Protein AF-A0A838EVK6-F1 (afdb_monomer)

Structure (mmCIF, N/CA/C/O backbone):
data_AF-A0A838EVK6-F1
#
_entry.id   AF-A0A838EVK6-F1
#
loop_
_atom_site.group_PDB
_atom_site.id
_atom_site.type_symbol
_atom_site.label_atom_id
_atom_site.label_alt_id
_atom_site.label_comp_id
_atom_site.label_asym_id
_atom_site.label_entity_id
_atom_site.label_seq_id
_atom_site.pdbx_PDB_ins_code
_atom_site.Cartn_x
_atom_site.Cartn_y
_atom_site.Cartn_z
_atom_site.occupancy
_atom_site.B_iso_or_equiv
_atom_site.auth_seq_id
_atom_site.auth_comp_id
_atom_site.auth_asym_id
_atom_site.auth_atom_id
_atom_site.pdbx_PDB_model_num
ATOM 1 N N . MET A 1 1 ? 6.110 9.458 2.954 1.00 50.69 1 MET A N 1
ATOM 2 C CA . MET A 1 1 ? 7.472 9.713 3.476 1.00 50.69 1 MET A CA 1
ATOM 3 C C . MET A 1 1 ? 7.559 11.145 3.977 1.00 50.69 1 MET A C 1
ATOM 5 O O . MET A 1 1 ? 6.845 11.985 3.445 1.00 50.69 1 MET A O 1
ATOM 9 N N . ALA A 1 2 ? 8.349 11.414 5.018 1.00 44.66 2 ALA A N 1
ATOM 10 C CA . ALA A 1 2 ? 8.542 12.771 5.530 1.00 44.66 2 ALA A CA 1
ATOM 11 C C . ALA A 1 2 ? 9.239 13.644 4.472 1.00 44.66 2 ALA A C 1
ATOM 13 O O . ALA A 1 2 ? 10.184 13.189 3.833 1.00 44.66 2 ALA A O 1
ATOM 14 N N . ASN A 1 3 ? 8.750 14.870 4.286 1.00 54.62 3 ASN A N 1
ATOM 15 C CA . ASN A 1 3 ? 9.408 15.885 3.468 1.00 54.62 3 ASN A CA 1
ATOM 16 C C . ASN A 1 3 ? 10.318 16.750 4.362 1.00 54.62 3 ASN A C 1
ATOM 18 O O . ASN A 1 3 ? 10.166 16.733 5.586 1.00 54.62 3 ASN A O 1
ATOM 22 N N . ILE A 1 4 ? 11.234 17.499 3.745 1.00 51.41 4 ILE A N 1
ATOM 23 C CA . ILE A 1 4 ? 12.343 18.254 4.373 1.00 51.41 4 ILE A CA 1
ATOM 24 C C . ILE A 1 4 ? 11.887 19.231 5.485 1.00 51.41 4 ILE A C 1
ATOM 26 O O . ILE A 1 4 ? 12.675 19.568 6.364 1.00 51.41 4 ILE A O 1
ATOM 30 N N . ASP A 1 5 ? 10.600 19.585 5.525 1.00 55.03 5 ASP A N 1
ATOM 31 C CA . ASP A 1 5 ? 10.018 20.527 6.492 1.00 55.03 5 ASP A CA 1
ATOM 32 C C . ASP A 1 5 ? 9.400 19.867 7.749 1.00 55.03 5 ASP A C 1
ATOM 34 O O . ASP A 1 5 ? 8.813 20.547 8.584 1.00 55.03 5 ASP A O 1
ATOM 38 N N . GLY A 1 6 ? 9.488 18.539 7.920 1.00 52.88 6 GLY A N 1
ATOM 39 C CA . GLY A 1 6 ? 9.146 17.867 9.190 1.00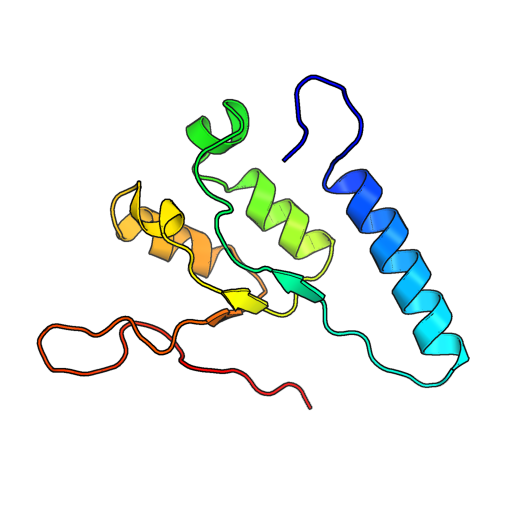 52.88 6 GLY A CA 1
ATOM 40 C C . GLY A 1 6 ? 7.650 17.743 9.538 1.00 52.88 6 GLY A C 1
ATOM 41 O O . GLY A 1 6 ? 7.310 17.332 10.648 1.00 52.88 6 GLY A O 1
ATOM 42 N N . HIS A 1 7 ? 6.740 18.051 8.610 1.00 57.75 7 HIS A N 1
ATOM 43 C CA . HIS A 1 7 ? 5.292 18.093 8.879 1.00 57.75 7 HIS A CA 1
ATOM 44 C C . HIS A 1 7 ? 4.512 16.783 8.642 1.00 57.75 7 HIS A C 1
ATOM 46 O O . HIS A 1 7 ? 3.289 16.782 8.766 1.00 57.75 7 HIS A O 1
ATOM 52 N N . TYR A 1 8 ? 5.175 15.664 8.328 1.00 72.19 8 TYR A N 1
ATOM 53 C CA . TYR A 1 8 ? 4.507 14.387 8.039 1.00 72.19 8 TYR A CA 1
ATOM 54 C C . TYR A 1 8 ? 5.326 13.184 8.522 1.00 72.19 8 TYR A C 1
ATOM 56 O O . TYR A 1 8 ? 6.523 13.281 8.781 1.00 72.19 8 TYR A O 1
ATOM 64 N N . GLY A 1 9 ? 4.708 12.004 8.575 1.00 83.88 9 GLY A N 1
ATOM 65 C CA . GLY A 1 9 ? 5.405 10.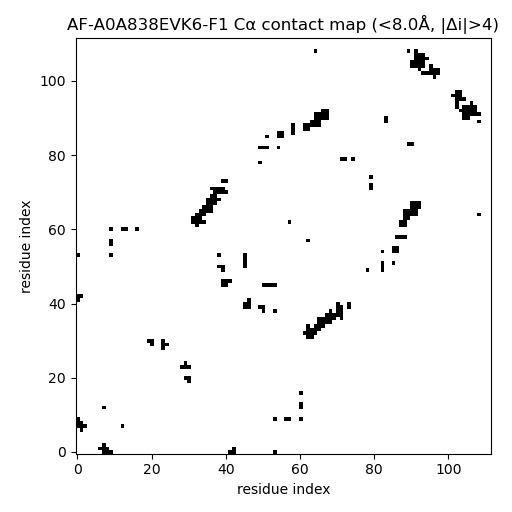753 8.859 1.00 83.88 9 GLY A CA 1
ATOM 66 C C . GLY A 1 9 ? 4.447 9.626 9.215 1.00 83.88 9 GLY A C 1
ATOM 67 O O . GLY A 1 9 ? 3.351 9.857 9.725 1.00 83.88 9 GLY A O 1
ATOM 68 N N . LEU A 1 10 ? 4.878 8.385 8.987 1.00 88.50 10 LEU A N 1
ATOM 69 C CA . LEU A 1 10 ? 4.061 7.201 9.271 1.00 88.50 10 LEU A CA 1
ATOM 70 C C . LEU A 1 10 ? 3.721 7.074 10.770 1.00 88.50 10 LEU A C 1
ATOM 72 O O . LEU A 1 10 ? 2.678 6.532 11.117 1.00 88.50 10 LEU A O 1
ATOM 76 N N . ALA A 1 11 ? 4.534 7.649 11.665 1.00 90.31 11 ALA A N 1
ATOM 77 C CA . ALA A 1 11 ? 4.221 7.726 13.093 1.00 90.31 11 ALA A CA 1
ATOM 78 C C . ALA A 1 11 ? 3.009 8.632 13.388 1.00 90.31 11 ALA A C 1
ATOM 80 O O . ALA A 1 11 ? 2.068 8.202 14.050 1.00 90.31 11 ALA A O 1
ATOM 81 N N . GLN A 1 12 ? 2.995 9.858 12.855 1.00 91.38 12 GLN A N 1
ATOM 82 C CA . GLN A 1 12 ? 1.862 10.780 13.004 1.00 91.38 12 GLN A CA 1
ATOM 83 C C . GLN A 1 12 ? 0.606 10.219 12.329 1.00 91.38 12 GLN A C 1
ATOM 85 O O . GLN A 1 12 ? -0.476 10.249 12.916 1.00 91.38 12 GLN A O 1
ATOM 90 N N . GLN A 1 13 ? 0.762 9.630 11.136 1.00 93.81 13 GLN A N 1
ATOM 91 C CA . GLN A 1 13 ? -0.332 8.951 10.445 1.00 93.81 13 GLN A CA 1
ATOM 92 C C . GLN A 1 13 ? -0.903 7.808 11.291 1.00 93.81 13 GLN A C 1
ATOM 94 O O . GLN A 1 13 ? -2.119 7.678 11.386 1.00 93.81 13 GLN A O 1
ATOM 99 N N . SER A 1 14 ? -0.053 7.008 11.944 1.00 95.81 14 SER A N 1
ATOM 100 C CA . SER A 1 14 ? -0.505 5.931 12.829 1.00 95.81 14 SER A CA 1
ATOM 101 C C . SER A 1 14 ? -1.379 6.454 13.966 1.00 95.81 14 SER A C 1
ATOM 103 O O . SER A 1 14 ? -2.402 5.841 14.266 1.00 95.81 14 SER A O 1
ATOM 105 N N . THR A 1 15 ? -0.992 7.566 14.597 1.00 96.31 15 THR A N 1
ATOM 106 C CA . THR A 1 15 ? -1.781 8.184 15.671 1.00 96.31 15 THR A CA 1
ATOM 107 C C . THR A 1 15 ? -3.152 8.614 15.161 1.00 96.31 15 THR A C 1
ATOM 109 O O . THR A 1 15 ? -4.162 8.244 15.757 1.00 96.31 15 THR A O 1
ATOM 112 N N . LEU A 1 16 ? -3.197 9.320 14.028 1.00 96.44 16 LEU A N 1
ATOM 113 C CA . LEU A 1 16 ? -4.446 9.795 13.433 1.00 96.44 16 LEU A CA 1
ATOM 114 C C . LEU A 1 16 ? -5.364 8.639 13.007 1.00 96.44 16 LEU A C 1
ATOM 116 O O . LEU A 1 16 ? -6.549 8.634 13.326 1.00 96.44 16 LEU A O 1
ATOM 120 N N . VAL A 1 17 ? -4.822 7.619 12.336 1.00 97.56 17 VAL A N 1
ATOM 121 C CA . VAL A 1 17 ? -5.586 6.424 11.936 1.00 97.56 17 VAL A CA 1
ATOM 122 C C . VAL A 1 17 ? -6.179 5.720 13.158 1.00 97.56 17 VAL A C 1
ATOM 124 O O . VAL A 1 17 ? -7.332 5.293 13.125 1.00 97.56 17 VAL A O 1
ATOM 127 N N . ASN A 1 18 ? -5.418 5.611 14.249 1.00 97.75 18 ASN A N 1
ATOM 128 C CA . ASN A 1 18 ? -5.906 4.994 15.481 1.00 97.75 18 ASN A CA 1
ATOM 129 C C . ASN A 1 18 ? -7.029 5.811 16.137 1.00 97.75 18 ASN A C 1
ATOM 131 O O . ASN A 1 18 ? -7.978 5.213 16.643 1.00 97.75 18 ASN A O 1
ATOM 135 N N . GLN A 1 19 ? -6.960 7.145 16.092 1.00 98.00 19 GLN A N 1
ATOM 136 C CA . GLN A 1 19 ? -8.041 8.022 16.556 1.00 98.00 19 GLN A CA 1
ATOM 137 C C . GLN A 1 19 ? -9.316 7.818 15.729 1.00 98.00 19 GLN A C 1
ATOM 139 O O . GLN A 1 19 ? -10.361 7.503 16.293 1.00 98.00 19 GLN A O 1
ATOM 144 N N . ILE A 1 20 ? -9.210 7.861 14.396 1.00 98.19 20 ILE A N 1
ATOM 145 C CA . ILE A 1 20 ? -10.347 7.646 13.483 1.00 98.19 20 ILE A CA 1
ATOM 146 C C . ILE A 1 20 ? -10.993 6.273 13.717 1.00 98.19 20 ILE A C 1
ATOM 148 O O . ILE A 1 20 ? -12.215 6.145 13.768 1.00 98.19 20 ILE A O 1
ATOM 152 N N . ARG A 1 21 ? -10.187 5.222 13.909 1.00 97.94 21 ARG A N 1
ATOM 153 C CA . ARG A 1 21 ? -10.700 3.878 14.225 1.00 97.94 21 ARG A CA 1
ATOM 154 C C . ARG A 1 21 ? -11.411 3.817 15.573 1.00 97.94 21 ARG A C 1
ATOM 156 O O . ARG A 1 21 ? -12.411 3.109 15.688 1.00 97.94 21 ARG A O 1
ATOM 163 N N . ALA A 1 22 ? -10.910 4.524 16.585 1.00 97.88 22 ALA A N 1
ATOM 164 C CA . ALA A 1 22 ? -11.567 4.597 17.886 1.00 97.88 22 ALA A CA 1
ATOM 165 C C . ALA A 1 22 ? -12.939 5.283 17.775 1.00 97.88 22 ALA A C 1
ATOM 167 O O . ALA A 1 22 ? -13.917 4.760 18.303 1.00 97.88 22 ALA A O 1
ATOM 168 N N . GLU A 1 23 ? -13.036 6.382 17.028 1.00 97.81 23 GLU A N 1
ATOM 169 C CA . GLU A 1 23 ? -14.294 7.098 16.769 1.00 97.81 23 GLU A CA 1
ATOM 170 C C . GLU A 1 23 ? -15.297 6.254 15.967 1.00 97.81 23 GLU A C 1
ATOM 172 O O . GLU A 1 23 ? -16.471 6.151 16.332 1.00 97.81 23 GLU A O 1
ATOM 177 N N . ALA A 1 24 ? -14.836 5.573 14.915 1.00 97.50 24 ALA A N 1
ATOM 178 C CA . ALA A 1 24 ? -15.668 4.657 14.137 1.00 97.50 24 ALA A CA 1
ATOM 179 C C . ALA A 1 24 ? -16.222 3.515 15.007 1.00 97.50 24 ALA A C 1
ATOM 181 O O . ALA A 1 24 ? -17.391 3.149 14.896 1.00 97.50 24 ALA A O 1
ATOM 182 N N . LYS A 1 25 ? -15.419 3.000 15.947 1.00 96.62 25 LYS A N 1
ATOM 183 C CA . LYS A 1 25 ? -15.863 1.965 16.888 1.00 96.62 25 LYS A CA 1
ATOM 184 C C . LYS A 1 25 ? -16.985 2.455 17.809 1.00 96.62 25 LYS A C 1
ATOM 186 O O . LYS A 1 25 ? -17.896 1.682 18.095 1.00 96.62 25 LYS A O 1
ATOM 191 N N . LEU A 1 26 ? -16.957 3.719 18.244 1.00 97.56 26 LEU A N 1
ATOM 192 C CA . LEU A 1 26 ? -18.030 4.310 19.063 1.00 97.56 26 LEU A CA 1
ATOM 193 C C . LEU A 1 26 ? -19.358 4.431 18.302 1.00 97.56 26 LEU A C 1
ATOM 195 O O . LEU A 1 26 ? -20.420 4.431 18.917 1.00 97.56 26 LEU A O 1
ATOM 199 N N . SER A 1 27 ? -19.299 4.505 16.973 1.00 96.81 27 SER A N 1
ATOM 200 C CA . SER A 1 27 ? -20.454 4.629 16.078 1.00 96.81 27 SER A CA 1
ATOM 201 C C . SER A 1 27 ? -20.806 3.322 15.352 1.00 96.81 27 SER A C 1
ATOM 203 O O . SER A 1 27 ? -21.565 3.346 14.386 1.00 96.81 27 SER A O 1
ATOM 205 N N . ASN A 1 28 ? -20.266 2.178 15.800 1.00 96.25 28 ASN A N 1
ATOM 206 C CA . ASN A 1 28 ? -20.453 0.860 15.176 1.00 96.25 28 ASN A CA 1
ATOM 207 C C . ASN A 1 28 ? -20.185 0.861 13.654 1.00 96.25 28 ASN A C 1
ATOM 209 O O . ASN A 1 28 ? -20.913 0.252 12.873 1.00 96.25 28 ASN A O 1
ATOM 213 N N . SER A 1 29 ? -19.150 1.592 13.242 1.00 95.69 29 SER A N 1
ATOM 214 C CA . SER A 1 29 ? -18.727 1.755 11.854 1.00 95.69 29 SER A CA 1
ATOM 215 C C . SER A 1 29 ? -17.380 1.074 11.599 1.00 95.69 29 SER A C 1
ATOM 217 O O . SER A 1 29 ? -16.581 0.859 12.513 1.00 95.69 29 SER A O 1
ATOM 219 N N . HIS A 1 30 ? -17.114 0.759 10.332 1.00 93.12 30 HIS A N 1
ATOM 220 C CA . HIS A 1 30 ? -15.861 0.154 9.881 1.00 93.12 30 HIS A CA 1
ATOM 221 C C . HIS A 1 30 ? -14.982 1.177 9.158 1.00 93.12 30 HIS A C 1
ATOM 223 O O . HIS A 1 30 ? -15.479 2.102 8.520 1.00 93.12 30 HIS A O 1
ATOM 229 N N . VAL A 1 31 ? -13.665 0.984 9.231 1.00 96.12 31 VAL A N 1
ATOM 230 C CA . VAL A 1 31 ? -12.674 1.824 8.548 1.00 96.12 31 VAL A CA 1
ATOM 231 C C . VAL A 1 31 ? -11.852 0.946 7.620 1.00 96.12 31 VAL A C 1
ATOM 233 O O . VAL A 1 31 ? -11.284 -0.044 8.075 1.00 96.12 31 VAL A O 1
ATOM 236 N N . LEU A 1 32 ? -11.757 1.350 6.354 1.00 96.69 32 LEU A N 1
ATOM 237 C CA . LEU A 1 32 ? -10.778 0.829 5.405 1.00 96.69 32 LEU A CA 1
ATOM 238 C C . LEU A 1 32 ? -9.671 1.861 5.212 1.00 96.69 32 LEU A C 1
ATOM 240 O O . LEU A 1 32 ? -9.944 3.028 4.934 1.00 96.69 32 LEU A O 1
ATOM 244 N N . LEU A 1 33 ? -8.423 1.424 5.340 1.00 97.50 33 LEU A N 1
ATOM 245 C CA . LEU A 1 33 ? -7.244 2.231 5.076 1.00 97.50 33 LEU A CA 1
ATOM 246 C C . LEU A 1 33 ? -6.589 1.778 3.772 1.00 97.50 33 LEU A C 1
ATOM 248 O O . LEU A 1 33 ? -6.033 0.683 3.682 1.00 97.50 33 LEU A O 1
ATOM 252 N N . LEU A 1 34 ? -6.633 2.645 2.765 1.00 97.88 34 LEU A N 1
ATOM 253 C CA . LEU A 1 34 ? -6.153 2.359 1.417 1.00 97.88 34 LEU A CA 1
ATOM 254 C C . LEU A 1 34 ? -4.995 3.289 1.048 1.00 97.88 34 LEU A C 1
ATOM 256 O O . LEU A 1 34 ? -5.001 4.465 1.408 1.00 97.88 34 LEU A O 1
ATOM 260 N N . SER A 1 35 ? -4.017 2.763 0.311 1.00 97.75 35 SER A N 1
ATOM 261 C CA . SER A 1 35 ? -2.952 3.554 -0.316 1.00 97.75 35 SER A CA 1
ATOM 262 C C . SER A 1 35 ? -3.145 3.616 -1.833 1.00 97.75 35 SER A C 1
ATOM 264 O O . SER A 1 35 ? -3.550 2.634 -2.458 1.00 97.75 35 SER A O 1
ATOM 266 N N . ALA A 1 36 ? -2.827 4.764 -2.431 1.00 96.94 36 ALA A N 1
ATOM 267 C CA . ALA A 1 36 ? -2.884 4.972 -3.877 1.00 96.94 36 ALA A CA 1
ATOM 268 C C . ALA A 1 36 ? -1.634 4.462 -4.626 1.00 96.94 36 ALA A C 1
ATOM 270 O O . ALA A 1 36 ? -1.594 4.565 -5.848 1.00 96.94 36 ALA A O 1
ATOM 271 N N . GLY A 1 37 ? -0.656 3.890 -3.917 1.00 95.62 37 GLY A N 1
ATOM 272 C CA . GLY A 1 37 ? 0.607 3.426 -4.498 1.00 95.62 37 GLY A CA 1
ATOM 273 C C . GLY A 1 37 ? 1.724 4.454 -4.372 1.00 95.62 37 GLY A C 1
ATOM 274 O O . GLY A 1 37 ? 1.650 5.335 -3.514 1.00 95.62 37 GLY A O 1
ATOM 275 N N . ASP A 1 38 ? 2.755 4.295 -5.201 1.00 95.12 38 ASP A N 1
ATOM 276 C CA . ASP A 1 38 ? 3.969 5.115 -5.232 1.00 95.12 38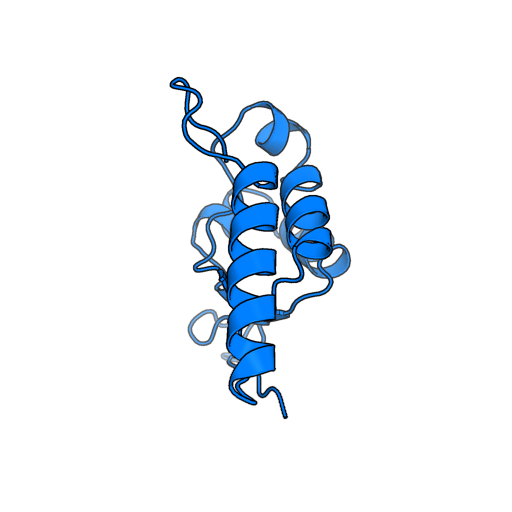 ASP A CA 1
ATOM 277 C C . ASP A 1 38 ? 4.639 5.213 -3.852 1.00 95.12 38 ASP A C 1
ATOM 279 O O . ASP A 1 38 ? 4.937 6.285 -3.322 1.00 95.12 38 ASP A O 1
ATOM 283 N N . ILE A 1 39 ? 4.864 4.046 -3.244 1.00 92.75 39 ILE A N 1
ATOM 284 C CA . ILE A 1 39 ? 5.652 3.942 -2.006 1.00 92.75 39 ILE A CA 1
ATOM 285 C C . ILE A 1 39 ? 7.153 3.889 -2.295 1.00 92.75 39 ILE A C 1
ATOM 287 O O . ILE A 1 39 ? 7.969 4.088 -1.396 1.00 92.75 39 ILE A O 1
ATOM 291 N N . ASN A 1 40 ? 7.514 3.584 -3.539 1.00 91.00 40 ASN A N 1
ATOM 292 C CA . ASN A 1 40 ? 8.882 3.589 -4.021 1.00 91.00 40 ASN A CA 1
ATOM 293 C C . ASN A 1 40 ? 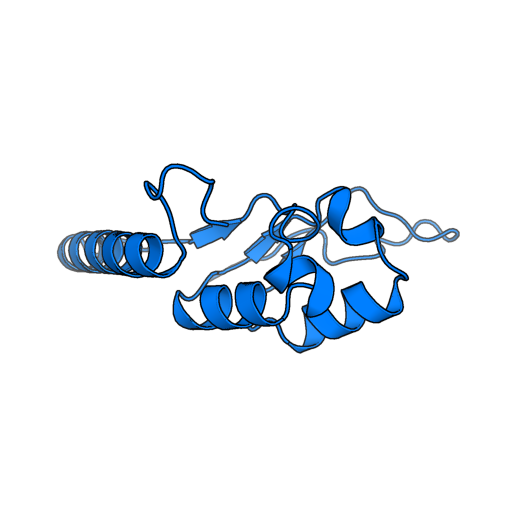9.306 4.990 -4.472 1.00 91.00 40 ASN A C 1
ATOM 295 O O . ASN A 1 40 ? 8.488 5.773 -4.936 1.00 91.00 40 ASN A O 1
ATOM 299 N N . THR A 1 41 ? 10.613 5.251 -4.393 1.00 76.94 41 THR A N 1
ATOM 300 C CA . THR A 1 41 ? 11.271 6.443 -4.949 1.00 76.94 41 THR A CA 1
ATOM 301 C C . THR A 1 41 ? 10.846 7.756 -4.285 1.00 76.94 41 THR A C 1
ATOM 303 O O . THR A 1 41 ? 9.887 8.413 -4.668 1.00 76.94 41 THR A O 1
ATOM 306 N N . GLY A 1 42 ? 11.629 8.200 -3.299 1.00 78.19 42 GLY A N 1
ATOM 307 C CA . GLY A 1 42 ? 11.467 9.536 -2.714 1.00 78.19 42 GLY A CA 1
ATOM 308 C C . GLY A 1 42 ? 12.487 9.832 -1.624 1.00 78.19 42 GLY A C 1
ATOM 309 O O . GLY A 1 42 ? 13.430 10.590 -1.839 1.00 78.19 42 GLY A O 1
ATOM 310 N N . ALA A 1 43 ? 12.332 9.194 -0.464 1.00 80.19 43 ALA A N 1
ATOM 311 C CA . ALA A 1 43 ? 13.266 9.341 0.649 1.00 80.19 43 ALA A CA 1
ATOM 312 C C . ALA A 1 43 ? 14.546 8.513 0.412 1.00 80.19 43 ALA A 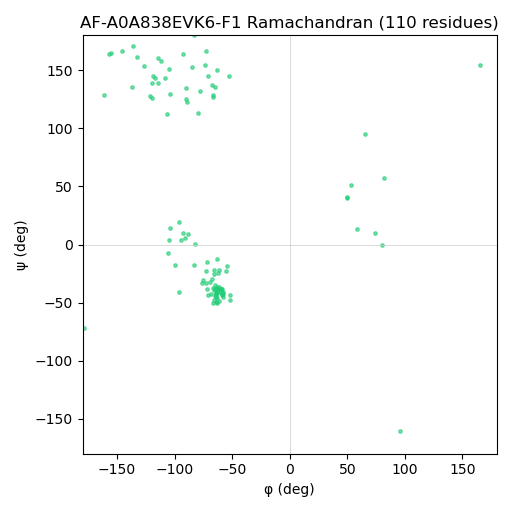C 1
ATOM 314 O O . ALA A 1 43 ? 14.435 7.320 0.101 1.00 80.19 43 ALA A O 1
ATOM 315 N N . PRO A 1 44 ? 15.753 9.084 0.596 1.00 80.81 44 PRO A N 1
ATOM 316 C CA . PRO A 1 44 ? 17.018 8.371 0.405 1.00 80.81 44 PRO A CA 1
ATOM 317 C C . PRO A 1 44 ? 17.102 7.044 1.167 1.00 80.81 44 PRO A C 1
ATOM 319 O O . PRO A 1 44 ? 17.510 6.029 0.607 1.00 80.81 44 PRO A O 1
ATOM 322 N N . GLU A 1 45 ? 16.657 7.023 2.420 1.00 80.75 45 GLU A N 1
ATOM 323 C CA . GLU A 1 45 ? 16.681 5.848 3.288 1.00 80.75 45 GLU A CA 1
ATOM 324 C C . GLU A 1 45 ? 15.782 4.744 2.727 1.00 80.75 45 GLU A C 1
ATOM 326 O O . GLU A 1 45 ? 16.187 3.589 2.625 1.00 80.75 45 GLU A O 1
ATOM 331 N N . SER A 1 46 ? 14.576 5.097 2.286 1.00 83.88 46 SER A N 1
ATOM 332 C CA . SER A 1 46 ? 13.671 4.134 1.662 1.00 83.88 46 SER A CA 1
ATOM 333 C C . SER A 1 46 ? 14.211 3.602 0.338 1.00 83.88 46 SER A C 1
ATOM 335 O O . SER A 1 46 ? 14.135 2.402 0.062 1.00 83.88 46 SER A O 1
ATOM 337 N N . ASN A 1 47 ? 14.835 4.472 -0.456 1.00 85.50 47 ASN A N 1
ATOM 338 C CA . ASN A 1 47 ? 15.440 4.083 -1.721 1.00 85.50 47 ASN A CA 1
ATOM 339 C C . ASN A 1 47 ? 16.567 3.065 -1.507 1.00 85.50 47 ASN A C 1
ATOM 341 O O . ASN A 1 47 ? 16.640 2.092 -2.259 1.00 85.50 47 ASN A O 1
ATOM 345 N N . ILE A 1 48 ? 17.398 3.246 -0.475 1.00 88.94 48 ILE A N 1
ATOM 346 C CA . ILE A 1 48 ? 18.464 2.302 -0.100 1.00 88.94 48 ILE A CA 1
ATOM 347 C C . ILE A 1 48 ? 17.873 0.954 0.328 1.00 88.94 48 ILE A C 1
ATOM 349 O O . ILE A 1 48 ? 18.372 -0.094 -0.077 1.00 88.94 48 ILE A O 1
ATOM 353 N N . PHE A 1 49 ? 16.781 0.969 1.094 1.00 92.25 49 PHE A N 1
ATOM 354 C CA . PHE A 1 49 ? 16.156 -0.238 1.644 1.00 92.25 49 PHE A CA 1
ATOM 355 C C . PHE A 1 49 ? 14.985 -0.781 0.814 1.00 92.25 49 PHE A C 1
ATOM 357 O O . PHE A 1 49 ? 14.176 -1.547 1.329 1.00 92.25 49 PHE A O 1
ATOM 364 N N . ASN A 1 50 ? 14.865 -0.405 -0.464 1.00 93.62 50 ASN A N 1
ATOM 365 C CA . ASN A 1 50 ? 13.794 -0.883 -1.351 1.00 93.62 50 ASN A CA 1
ATOM 366 C C . ASN A 1 50 ? 12.378 -0.758 -0.742 1.00 93.62 50 ASN A C 1
ATOM 368 O O . ASN A 1 50 ? 11.577 -1.684 -0.868 1.00 93.62 50 ASN A O 1
ATOM 372 N N . ALA A 1 51 ? 12.075 0.347 -0.056 1.00 94.50 51 ALA A N 1
ATOM 373 C CA . ALA A 1 51 ? 10.802 0.582 0.638 1.00 94.50 51 ALA A CA 1
ATOM 374 C C . ALA A 1 51 ? 10.416 -0.451 1.721 1.00 94.50 51 ALA A C 1
ATOM 376 O O . ALA A 1 51 ? 9.297 -0.438 2.235 1.00 94.50 51 ALA A O 1
ATOM 377 N N . GLU A 1 52 ? 11.341 -1.318 2.151 1.00 95.50 52 GLU A N 1
ATOM 378 C CA . GLU A 1 52 ? 11.147 -2.212 3.296 1.00 95.50 52 GLU A CA 1
ATOM 379 C C . GLU A 1 52 ? 10.687 -1.484 4.579 1.00 95.50 52 GLU A C 1
ATOM 381 O O . GLU A 1 52 ? 9.728 -1.956 5.208 1.00 95.50 52 GLU A O 1
ATOM 386 N N . PRO A 1 53 ? 11.303 -0.358 5.011 1.00 93.81 53 PRO A N 1
ATOM 387 C CA . PRO A 1 53 ? 10.843 0.347 6.206 1.00 93.81 53 PRO A CA 1
ATOM 388 C C . PRO A 1 53 ? 9.419 0.898 6.053 1.00 93.81 53 PRO A C 1
ATOM 390 O O . PRO A 1 53 ? 8.636 0.813 7.003 1.00 93.81 53 PRO A O 1
ATOM 393 N N . ASP A 1 54 ? 9.060 1.395 4.869 1.00 94.94 54 ASP A N 1
ATOM 394 C CA . ASP A 1 54 ? 7.730 1.923 4.560 1.00 94.94 54 ASP A CA 1
ATOM 395 C C . ASP A 1 54 ? 6.672 0.827 4.659 1.00 94.94 54 ASP A C 1
ATOM 397 O O . ASP A 1 54 ? 5.698 0.977 5.395 1.00 94.94 54 ASP A O 1
ATOM 401 N N . ILE A 1 55 ? 6.907 -0.328 4.030 1.00 97.06 55 ILE A N 1
ATOM 402 C CA . ILE A 1 55 ? 5.979 -1.466 4.075 1.00 97.06 55 ILE A CA 1
ATOM 403 C C . ILE A 1 55 ? 5.835 -1.993 5.504 1.00 97.06 55 ILE A C 1
ATOM 405 O O . ILE A 1 55 ? 4.722 -2.266 5.957 1.00 97.06 55 ILE A O 1
ATOM 409 N N . LYS A 1 56 ? 6.930 -2.097 6.270 1.00 96.81 56 LYS A N 1
ATOM 410 C CA . LYS A 1 56 ? 6.861 -2.507 7.684 1.00 96.81 56 LYS A CA 1
ATOM 411 C C . LYS A 1 56 ? 6.058 -1.523 8.530 1.00 96.81 56 LYS A C 1
ATOM 413 O O . LYS A 1 56 ? 5.333 -1.950 9.430 1.00 96.81 56 LYS A O 1
ATOM 418 N N . ALA A 1 57 ? 6.176 -0.228 8.271 1.00 95.56 57 ALA A N 1
ATOM 419 C CA . ALA A 1 57 ? 5.387 0.781 8.958 1.00 95.56 57 ALA A CA 1
ATOM 420 C C . ALA A 1 57 ? 3.910 0.737 8.526 1.00 95.56 57 ALA A C 1
ATOM 422 O O . ALA A 1 57 ? 3.040 0.716 9.393 1.00 95.56 57 ALA A O 1
ATOM 423 N N . MET A 1 58 ? 3.609 0.591 7.233 1.00 97.75 58 MET A N 1
ATOM 424 C CA . MET A 1 58 ? 2.244 0.384 6.728 1.00 97.75 58 MET A CA 1
ATOM 425 C C . MET A 1 58 ? 1.596 -0.877 7.318 1.00 97.75 58 MET A C 1
ATOM 427 O O . MET A 1 58 ? 0.432 -0.849 7.715 1.00 97.75 58 MET A O 1
ATOM 431 N N . ASN A 1 59 ? 2.359 -1.958 7.488 1.00 98.38 59 ASN A N 1
ATOM 432 C CA . ASN A 1 59 ? 1.907 -3.165 8.182 1.00 98.38 59 ASN A CA 1
ATOM 433 C C . ASN A 1 59 ? 1.529 -2.894 9.646 1.00 98.38 59 ASN A C 1
ATOM 435 O O . ASN A 1 59 ? 0.565 -3.472 10.140 1.00 98.38 59 ASN A O 1
ATOM 439 N N . LYS A 1 60 ? 2.290 -2.047 10.353 1.00 97.75 60 LYS A N 1
ATOM 440 C CA . LYS A 1 60 ? 2.000 -1.669 11.748 1.00 97.75 60 LYS A CA 1
ATOM 441 C C . LYS A 1 60 ? 0.787 -0.749 11.859 1.00 97.75 60 LYS A C 1
ATOM 443 O O . LYS A 1 60 ? 0.012 -0.898 12.795 1.00 97.75 60 LYS A O 1
ATOM 448 N N . ILE A 1 61 ? 0.621 0.174 10.912 1.00 97.75 61 ILE A N 1
ATOM 449 C CA . ILE A 1 61 ? -0.567 1.033 10.820 1.00 97.75 61 ILE A CA 1
ATOM 450 C C . ILE A 1 61 ? -1.795 0.192 10.446 1.00 97.75 61 ILE A C 1
ATOM 452 O O . ILE A 1 61 ? -2.904 0.511 10.858 1.00 97.75 61 ILE A O 1
ATOM 456 N N . GLY A 1 62 ? -1.611 -0.905 9.711 1.00 97.38 62 GLY A N 1
ATOM 457 C CA . GLY A 1 62 ? -2.681 -1.811 9.304 1.00 97.38 62 GLY A CA 1
ATOM 458 C C . GLY A 1 62 ? -3.425 -1.293 8.081 1.00 97.38 62 GLY A C 1
ATOM 459 O O . GLY A 1 62 ? -4.625 -1.062 8.159 1.00 97.38 62 GLY A O 1
ATOM 460 N N . TYR A 1 63 ? -2.711 -1.055 6.982 1.00 98.12 63 TYR A N 1
ATOM 461 C CA . TYR A 1 63 ? -3.341 -0.834 5.677 1.00 98.12 63 TYR A CA 1
ATOM 462 C C . TYR A 1 63 ? -4.113 -2.082 5.230 1.00 98.12 63 TYR A C 1
ATOM 464 O O . TYR A 1 63 ? -3.731 -3.200 5.567 1.00 98.12 63 TYR A O 1
ATOM 472 N N . ASP A 1 64 ? -5.179 -1.894 4.456 1.00 97.62 64 ASP A N 1
ATOM 473 C CA . ASP A 1 64 ? -6.014 -2.981 3.935 1.00 97.62 64 ASP A CA 1
ATOM 474 C C . ASP A 1 64 ? -5.616 -3.386 2.516 1.00 97.62 64 ASP A C 1
ATOM 476 O O . ASP A 1 64 ? -5.561 -4.579 2.188 1.00 97.62 64 ASP A O 1
ATOM 480 N N . ALA A 1 65 ? -5.321 -2.385 1.684 1.00 98.06 65 ALA A N 1
ATOM 481 C CA . ALA A 1 65 ? -4.809 -2.556 0.335 1.00 98.06 65 ALA A CA 1
ATOM 482 C C . ALA A 1 65 ? -4.061 -1.318 -0.162 1.00 98.06 65 ALA A C 1
ATOM 484 O O . ALA A 1 65 ? -4.189 -0.213 0.370 1.00 98.06 65 ALA A O 1
ATOM 485 N N . MET A 1 66 ? -3.300 -1.527 -1.227 1.00 98.31 66 MET A N 1
ATOM 486 C CA . MET A 1 66 ? -2.576 -0.495 -1.946 1.00 98.31 66 MET A CA 1
ATOM 487 C C . MET A 1 66 ? -2.722 -0.710 -3.453 1.00 98.31 66 MET A C 1
ATOM 489 O O . MET A 1 66 ? -2.588 -1.837 -3.931 1.00 98.31 66 MET A O 1
ATOM 493 N N . ALA A 1 67 ? -2.979 0.354 -4.209 1.00 98.19 67 ALA A N 1
ATOM 494 C CA . ALA A 1 67 ? -2.866 0.301 -5.662 1.00 98.19 67 ALA A CA 1
ATOM 495 C C . ALA A 1 67 ? -1.391 0.219 -6.083 1.00 98.19 67 ALA A C 1
ATOM 497 O O . ALA A 1 67 ? -0.529 0.811 -5.446 1.00 98.19 67 ALA A O 1
ATOM 498 N N . ILE A 1 68 ? -1.088 -0.509 -7.154 1.00 97.69 68 ILE A N 1
ATOM 499 C CA . ILE A 1 68 ? 0.264 -0.488 -7.731 1.00 97.69 68 ILE A CA 1
ATOM 500 C C . ILE A 1 68 ? 0.401 0.781 -8.574 1.00 97.69 68 ILE A C 1
ATOM 502 O O . ILE A 1 68 ? -0.285 0.902 -9.594 1.00 97.69 68 ILE A O 1
ATOM 506 N N . GLY A 1 69 ? 1.261 1.699 -8.134 1.00 96.56 69 GLY A N 1
ATOM 507 C CA . GLY A 1 69 ? 1.621 2.922 -8.839 1.00 96.56 69 GLY A CA 1
ATOM 508 C C . GLY A 1 69 ? 2.710 2.695 -9.888 1.00 96.56 69 GLY A C 1
ATOM 509 O O . GLY A 1 69 ? 3.180 1.573 -10.104 1.00 96.56 69 GLY A O 1
ATOM 510 N N . ASN A 1 70 ? 3.107 3.757 -10.589 1.00 96.12 70 ASN A N 1
ATOM 511 C CA . ASN A 1 70 ? 4.157 3.649 -11.602 1.00 96.12 70 ASN A CA 1
ATOM 512 C C . ASN A 1 70 ? 5.541 3.471 -10.970 1.00 96.12 70 ASN A C 1
ATOM 514 O O . ASN A 1 70 ? 6.357 2.741 -11.531 1.00 96.12 70 ASN A O 1
ATOM 518 N N . HIS A 1 71 ? 5.794 4.065 -9.799 1.00 96.69 71 HIS A N 1
ATOM 519 C CA . HIS A 1 71 ? 7.103 3.981 -9.145 1.00 96.69 71 HIS A CA 1
ATOM 520 C C . HIS A 1 71 ? 7.398 2.591 -8.559 1.00 96.69 71 HIS A C 1
ATOM 522 O O . HIS A 1 71 ? 8.557 2.234 -8.345 1.00 96.69 71 HIS A O 1
ATOM 528 N N . GLU A 1 72 ? 6.387 1.728 -8.411 1.00 96.81 72 GLU A N 1
ATOM 529 C CA . GLU A 1 72 ? 6.580 0.302 -8.108 1.00 96.81 72 GLU A CA 1
ATOM 530 C C . GLU A 1 72 ? 7.339 -0.465 -9.212 1.00 96.81 72 GLU A C 1
ATOM 532 O O . GLU A 1 72 ? 7.799 -1.585 -8.975 1.00 96.81 72 GLU A O 1
ATOM 537 N N . PHE A 1 73 ? 7.509 0.136 -10.396 1.00 96.06 73 PHE A N 1
ATOM 538 C CA . PHE A 1 73 ? 8.277 -0.409 -11.519 1.00 96.06 73 PHE A CA 1
ATOM 539 C C . PHE A 1 73 ? 9.647 0.251 -11.728 1.00 96.06 73 PHE A C 1
ATOM 541 O O . PHE A 1 73 ? 10.358 -0.133 -12.656 1.00 96.06 73 PHE A O 1
ATOM 548 N N . ASP A 1 74 ? 10.063 1.182 -10.863 1.00 95.19 74 ASP A N 1
ATOM 549 C CA . ASP A 1 74 ? 11.389 1.819 -10.949 1.00 95.19 74 ASP A CA 1
ATOM 550 C C . ASP A 1 74 ? 12.536 0.829 -10.699 1.00 95.19 74 ASP A C 1
ATOM 552 O O . ASP A 1 74 ? 13.683 1.052 -11.092 1.00 95.19 74 ASP A O 1
ATOM 556 N N . LYS A 1 75 ? 12.230 -0.279 -10.017 1.00 93.69 75 LYS A N 1
ATOM 557 C CA . LYS A 1 75 ? 13.166 -1.353 -9.683 1.00 93.69 75 LYS A CA 1
ATOM 558 C C . LYS A 1 75 ? 12.780 -2.645 -10.406 1.00 93.69 75 LYS A C 1
ATOM 560 O O . LYS A 1 75 ? 11.631 -2.806 -10.820 1.00 93.69 75 LYS A O 1
ATOM 565 N N . PRO A 1 76 ? 13.710 -3.611 -10.549 1.00 96.19 76 PRO A N 1
ATOM 566 C CA . PRO A 1 76 ? 13.392 -4.898 -11.155 1.00 96.19 76 PRO A CA 1
ATOM 567 C C . PRO A 1 76 ? 12.184 -5.560 -10.487 1.00 96.19 76 PRO A C 1
ATOM 569 O O . PRO A 1 76 ? 12.031 -5.510 -9.269 1.00 96.19 76 PRO A O 1
ATOM 572 N N . GLN A 1 77 ? 11.368 -6.270 -11.269 1.00 94.19 77 GLN A N 1
ATOM 573 C CA . GLN A 1 77 ? 10.136 -6.906 -10.778 1.00 94.19 77 GLN A CA 1
ATOM 574 C C . GLN A 1 77 ? 10.343 -7.864 -9.591 1.00 94.19 77 GLN A C 1
ATOM 576 O O . GLN A 1 77 ? 9.397 -8.150 -8.860 1.00 94.19 77 GLN A O 1
ATOM 581 N N . SER A 1 78 ? 11.553 -8.403 -9.400 1.00 96.94 78 SER A N 1
ATOM 582 C CA . SER A 1 78 ? 11.886 -9.202 -8.215 1.00 96.94 78 SER A CA 1
ATOM 583 C C . SER A 1 78 ? 11.723 -8.407 -6.921 1.00 96.94 78 SER A C 1
ATOM 585 O O . SER A 1 78 ? 11.197 -8.959 -5.961 1.00 96.94 78 SER A O 1
ATOM 587 N N . VAL A 1 79 ? 12.081 -7.121 -6.925 1.00 96.81 79 VAL A N 1
ATOM 588 C CA . VAL A 1 79 ? 11.935 -6.221 -5.775 1.00 96.81 79 VAL A CA 1
ATOM 589 C C . VAL A 1 79 ? 10.459 -6.008 -5.455 1.00 96.81 79 VAL A C 1
ATOM 591 O O . VAL A 1 79 ? 10.053 -6.210 -4.316 1.00 96.81 79 VAL A O 1
ATOM 594 N N . LEU A 1 80 ? 9.621 -5.717 -6.457 1.00 97.00 80 LEU A N 1
ATOM 595 C CA . LEU A 1 80 ? 8.172 -5.606 -6.254 1.00 97.00 80 LEU A CA 1
ATOM 596 C C . LEU A 1 80 ? 7.575 -6.903 -5.676 1.00 97.00 80 LEU A C 1
ATOM 598 O O . LEU A 1 80 ? 6.758 -6.866 -4.759 1.00 97.00 80 LEU A O 1
ATOM 602 N N . ARG A 1 81 ? 8.023 -8.074 -6.146 1.00 96.12 81 ARG A N 1
ATOM 603 C CA . ARG A 1 81 ? 7.582 -9.363 -5.582 1.00 96.12 81 ARG A CA 1
ATOM 604 C C . ARG A 1 81 ? 8.029 -9.565 -4.133 1.00 96.12 81 ARG A C 1
ATOM 606 O O . ARG A 1 81 ? 7.305 -10.191 -3.363 1.00 96.12 81 ARG A O 1
ATOM 613 N N . GLU A 1 82 ? 9.205 -9.082 -3.749 1.00 97.56 82 GLU A N 1
ATOM 614 C CA . GLU A 1 82 ? 9.669 -9.107 -2.355 1.00 97.56 82 GLU A CA 1
ATOM 615 C C . GLU A 1 82 ? 8.849 -8.162 -1.472 1.00 97.56 82 GLU A C 1
ATOM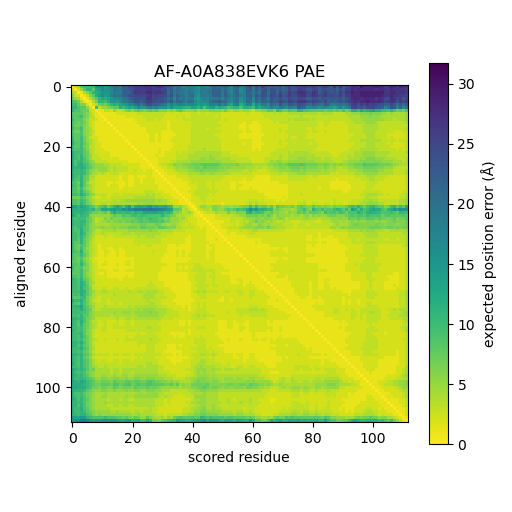 617 O O . GLU A 1 82 ? 8.413 -8.558 -0.392 1.00 97.56 82 GLU A O 1
ATOM 622 N N . GLN A 1 83 ? 8.544 -6.964 -1.969 1.00 97.94 83 GLN A N 1
ATOM 623 C CA . GLN A 1 83 ? 7.661 -6.002 -1.312 1.00 97.94 83 GLN A CA 1
ATOM 624 C C . GLN A 1 83 ? 6.266 -6.591 -1.061 1.00 97.94 83 GLN A C 1
ATOM 626 O O . GLN A 1 83 ? 5.757 -6.517 0.058 1.00 97.94 83 GLN A O 1
ATOM 631 N N . GLN A 1 84 ? 5.683 -7.264 -2.058 1.00 97.38 84 GLN A N 1
ATOM 632 C CA . GLN A 1 84 ? 4.401 -7.963 -1.915 1.00 97.38 84 GLN A CA 1
ATOM 633 C C . GLN A 1 84 ? 4.446 -9.083 -0.867 1.00 97.38 84 GLN A C 1
ATOM 635 O O . GLN A 1 84 ? 3.476 -9.273 -0.142 1.00 97.38 84 GLN A O 1
ATOM 640 N N . LYS A 1 85 ? 5.563 -9.817 -0.754 1.00 97.69 85 LYS A N 1
ATOM 641 C CA . LYS A 1 85 ? 5.741 -10.846 0.290 1.00 97.69 85 LYS A CA 1
ATOM 642 C C . LYS A 1 85 ? 5.871 -10.246 1.689 1.00 97.69 85 LYS A C 1
ATOM 644 O O . LYS A 1 85 ? 5.484 -10.884 2.664 1.00 97.69 85 LYS A O 1
ATOM 649 N N . LEU A 1 86 ? 6.457 -9.055 1.796 1.00 98.06 86 LEU A N 1
ATOM 650 C CA . LEU A 1 86 ? 6.632 -8.346 3.061 1.00 98.06 86 LEU A CA 1
ATOM 651 C C . LEU A 1 86 ? 5.325 -7.702 3.547 1.00 98.06 86 LEU A C 1
ATOM 653 O O . LEU A 1 86 ? 5.102 -7.586 4.757 1.00 98.06 86 LEU A O 1
ATOM 657 N N . ALA A 1 87 ? 4.478 -7.252 2.625 1.00 98.19 87 ALA A N 1
ATOM 658 C CA . ALA A 1 87 ? 3.216 -6.602 2.938 1.00 98.19 87 ALA A CA 1
ATOM 659 C C . ALA A 1 87 ? 2.209 -7.574 3.574 1.00 98.19 87 ALA A C 1
ATOM 661 O O . ALA A 1 87 ? 2.018 -8.703 3.133 1.00 98.19 87 ALA A O 1
ATOM 662 N N . LYS A 1 88 ? 1.521 -7.104 4.617 1.00 98.12 88 LYS A N 1
ATOM 663 C CA . LYS A 1 88 ? 0.377 -7.781 5.254 1.00 98.12 88 LYS A CA 1
ATOM 664 C C . LYS A 1 88 ? -0.964 -7.322 4.670 1.00 98.12 88 LYS A C 1
ATOM 666 O O . LYS A 1 88 ? -2.015 -7.615 5.230 1.00 98.12 88 LYS A O 1
ATOM 671 N N . PHE A 1 89 ? -0.907 -6.578 3.573 1.00 97.31 89 PHE A N 1
ATOM 672 C CA . PHE A 1 89 ? -2.025 -5.979 2.863 1.00 97.31 89 PHE A CA 1
ATOM 673 C C . PHE A 1 89 ? -1.893 -6.258 1.370 1.00 97.31 89 PHE A C 1
ATOM 675 O O . PHE A 1 89 ? -0.825 -6.621 0.880 1.00 97.31 89 PHE A O 1
ATOM 682 N N . GLU A 1 90 ? -2.995 -6.116 0.645 1.00 96.62 90 GLU A N 1
ATOM 683 C CA . GLU A 1 90 ? -3.080 -6.576 -0.741 1.00 96.62 90 GLU A CA 1
ATOM 684 C C . GLU A 1 90 ? -2.655 -5.483 -1.725 1.00 96.62 90 GLU A C 1
ATOM 686 O O . GLU A 1 90 ? -3.101 -4.341 -1.625 1.00 96.62 90 GLU A O 1
ATOM 691 N N . PHE A 1 91 ? -1.832 -5.842 -2.710 1.00 98.00 91 PHE A N 1
ATOM 692 C CA . PHE A 1 91 ? -1.504 -4.969 -3.839 1.00 98.00 91 PHE A CA 1
ATOM 693 C C . PHE A 1 91 ? -2.525 -5.224 -4.951 1.00 98.00 91 PHE A C 1
ATOM 695 O O . PHE A 1 91 ? -2.689 -6.369 -5.383 1.00 98.00 91 PHE A O 1
ATOM 702 N N . VAL A 1 92 ? -3.204 -4.177 -5.420 1.00 97.88 92 VAL A N 1
ATOM 703 C CA . VAL A 1 92 ? -4.262 -4.288 -6.432 1.00 97.88 92 VAL A CA 1
ATOM 704 C C . VAL A 1 92 ? -3.937 -3.496 -7.690 1.00 97.88 92 VAL A C 1
ATOM 706 O O . VAL A 1 92 ? -3.435 -2.375 -7.635 1.00 97.88 92 VAL A O 1
ATOM 709 N N . ASN A 1 93 ? -4.235 -4.085 -8.844 1.00 98.00 93 ASN A N 1
ATOM 710 C CA . ASN A 1 93 ? -4.177 -3.409 -10.131 1.00 98.00 93 ASN A CA 1
ATOM 711 C C . ASN A 1 93 ? -4.995 -4.187 -11.176 1.00 98.00 93 ASN A C 1
ATOM 713 O O . ASN A 1 93 ? -4.812 -5.392 -11.352 1.00 98.00 93 ASN A O 1
ATOM 717 N N . ALA A 1 94 ? -5.890 -3.495 -11.885 1.00 97.62 94 ALA A N 1
ATOM 718 C CA . ALA A 1 94 ? -6.763 -4.109 -12.886 1.00 97.62 94 ALA A CA 1
ATOM 719 C C . ALA A 1 94 ? -6.281 -3.927 -14.337 1.00 97.62 94 ALA A C 1
ATOM 721 O O . ALA A 1 94 ? -6.731 -4.662 -15.219 1.00 97.62 94 ALA A O 1
ATOM 722 N N . ASN A 1 95 ? -5.378 -2.980 -14.604 1.00 97.19 95 ASN A N 1
ATOM 723 C CA . ASN A 1 95 ? -5.001 -2.562 -15.957 1.00 97.19 95 ASN A CA 1
ATOM 724 C C . ASN A 1 95 ? -3.625 -3.063 -16.427 1.00 97.19 95 ASN A C 1
ATOM 726 O O . ASN A 1 95 ? -3.318 -2.933 -17.608 1.00 97.19 95 ASN A O 1
ATOM 730 N N . ILE A 1 96 ? -2.824 -3.689 -15.565 1.00 96.19 96 ILE A N 1
ATOM 731 C CA . ILE A 1 96 ? -1.552 -4.307 -15.948 1.00 96.19 96 ILE A CA 1
ATOM 732 C C . ILE A 1 96 ? -1.793 -5.759 -16.356 1.00 96.19 96 ILE A C 1
ATOM 734 O O . ILE A 1 96 ? -2.325 -6.577 -15.593 1.00 96.19 96 ILE A O 1
ATOM 738 N N . LYS A 1 97 ? -1.386 -6.078 -17.585 1.00 96.69 97 LYS A N 1
ATOM 739 C CA . LYS A 1 97 ? -1.584 -7.382 -18.214 1.00 96.69 97 LYS A CA 1
ATOM 740 C C . LYS A 1 97 ? -0.251 -8.036 -18.563 1.00 96.69 97 LYS A C 1
ATOM 742 O O . LYS A 1 97 ? 0.697 -7.358 -18.951 1.00 96.69 97 LYS A O 1
ATOM 747 N N . THR A 1 98 ? -0.187 -9.355 -18.443 1.00 94.75 98 THR A N 1
ATOM 748 C CA . THR A 1 98 ? 0.877 -10.169 -19.041 1.00 94.75 98 THR A CA 1
ATOM 749 C C . THR A 1 98 ? 0.696 -10.243 -20.558 1.00 94.75 98 THR A C 1
ATOM 751 O O . THR A 1 98 ? -0.361 -9.900 -21.091 1.00 94.75 98 THR A O 1
ATOM 754 N N . THR A 1 99 ? 1.721 -10.702 -21.277 1.00 95.00 99 THR A N 1
ATOM 755 C CA . THR A 1 99 ? 1.690 -10.809 -22.749 1.00 95.00 99 THR A CA 1
ATOM 756 C C . THR A 1 99 ? 0.600 -11.749 -23.274 1.00 95.00 99 THR A C 1
ATOM 758 O O . THR A 1 99 ? 0.170 -11.599 -24.411 1.00 95.00 99 THR A O 1
ATOM 761 N N . ASP A 1 100 ? 0.110 -12.675 -22.446 1.00 95.94 100 ASP A N 1
ATOM 762 C CA . ASP A 1 100 ? -1.023 -13.562 -22.738 1.00 95.94 100 ASP A CA 1
ATOM 763 C C . ASP A 1 100 ? -2.398 -12.961 -22.358 1.00 95.94 100 ASP A C 1
ATOM 765 O O . ASP A 1 100 ? -3.409 -13.661 -22.375 1.00 95.94 100 ASP A O 1
ATOM 769 N N . GLY A 1 101 ? -2.459 -11.673 -21.997 1.00 94.88 101 GLY A N 1
ATOM 770 C CA . GLY A 1 101 ? -3.697 -10.938 -21.707 1.00 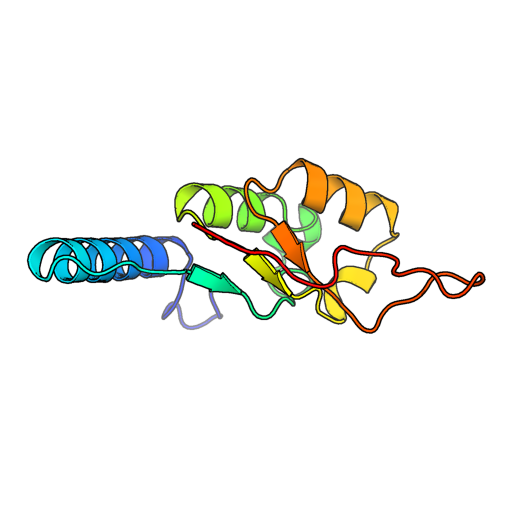94.88 101 GLY A CA 1
ATOM 771 C C . GLY A 1 101 ? -4.288 -11.162 -20.308 1.00 94.88 101 GLY A C 1
ATOM 772 O O . GLY A 1 101 ? -5.305 -10.545 -19.956 1.00 94.88 101 GLY A O 1
ATOM 773 N N . LYS A 1 102 ? -3.664 -12.002 -19.471 1.00 96.81 102 LYS A N 1
ATOM 774 C CA . LYS A 1 102 ? -4.085 -12.210 -18.076 1.00 96.81 102 LYS A CA 1
ATOM 775 C C . LYS A 1 102 ? -3.714 -11.011 -17.208 1.00 96.81 102 LYS A C 1
ATOM 777 O O . LYS A 1 102 ? -2.804 -10.251 -17.520 1.00 96.81 102 LYS A O 1
ATOM 782 N N . HIS A 1 103 ? -4.443 -10.811 -16.111 1.00 96.81 103 HIS A N 1
ATOM 783 C CA . HIS A 1 103 ? -4.060 -9.795 -15.130 1.00 96.81 103 HIS A CA 1
ATOM 784 C C . HIS A 1 103 ? -2.745 -10.195 -14.459 1.00 96.81 103 HIS A C 1
ATOM 786 O O . HIS A 1 103 ? -2.624 -11.315 -13.966 1.00 96.81 103 HIS A O 1
ATOM 792 N N . ALA A 1 104 ? -1.779 -9.277 -14.431 1.00 94.62 104 ALA A N 1
ATOM 793 C CA . ALA A 1 104 ? -0.500 -9.508 -13.761 1.00 94.62 104 ALA A CA 1
ATOM 794 C C . ALA A 1 104 ? -0.633 -9.474 -12.227 1.00 94.62 104 ALA A C 1
ATOM 796 O O . ALA A 1 104 ? 0.182 -10.059 -11.517 1.00 94.62 104 ALA A O 1
ATOM 797 N N . PHE A 1 105 ? -1.675 -8.807 -11.725 1.00 95.56 105 PHE A N 1
ATOM 798 C CA . PHE A 1 105 ? -1.961 -8.629 -10.306 1.00 95.56 105 PHE A CA 1
ATOM 799 C C . PHE A 1 105 ? -3.445 -8.850 -10.023 1.00 95.56 105 PHE A C 1
ATOM 801 O O . PHE A 1 105 ? -4.265 -8.963 -10.936 1.00 95.56 105 PHE A O 1
ATOM 808 N N . ARG A 1 106 ? -3.807 -8.912 -8.740 1.00 95.56 106 ARG A N 1
ATOM 809 C CA . ARG A 1 106 ? -5.209 -9.016 -8.345 1.00 95.56 106 ARG A CA 1
ATOM 810 C C . ARG A 1 106 ? -5.947 -7.717 -8.730 1.00 95.56 106 ARG A C 1
ATOM 812 O O . ARG A 1 106 ? -5.510 -6.645 -8.318 1.00 95.56 106 ARG A O 1
ATOM 819 N N . PRO A 1 107 ? -7.071 -7.77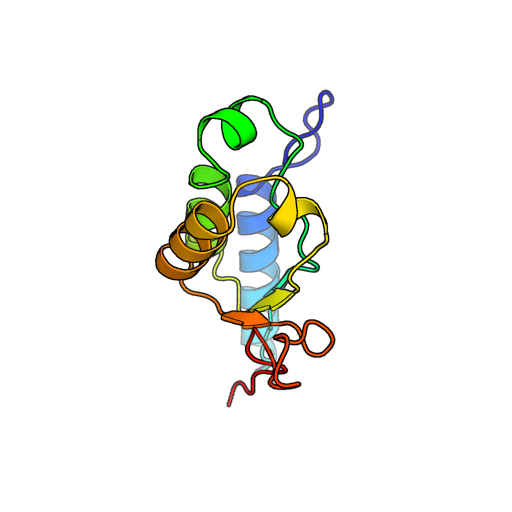9 -9.467 1.00 96.88 107 PRO A N 1
ATOM 820 C CA . PRO A 1 107 ? -7.753 -6.574 -9.942 1.00 96.88 107 PRO A CA 1
ATOM 821 C C . PRO A 1 107 ? -8.537 -5.833 -8.850 1.00 96.88 107 PRO A C 1
ATOM 823 O O . PRO A 1 107 ? -8.668 -4.617 -8.928 1.00 96.88 107 PRO A O 1
ATOM 826 N N . TYR A 1 108 ? -9.055 -6.544 -7.842 1.00 96.38 108 TYR A N 1
ATOM 827 C CA . TYR A 1 108 ? -9.822 -5.979 -6.726 1.00 96.38 108 TYR A CA 1
ATOM 828 C C . TYR A 1 108 ? -9.756 -6.885 -5.489 1.00 96.38 108 TYR A C 1
ATOM 830 O O . TYR A 1 108 ? -9.402 -8.062 -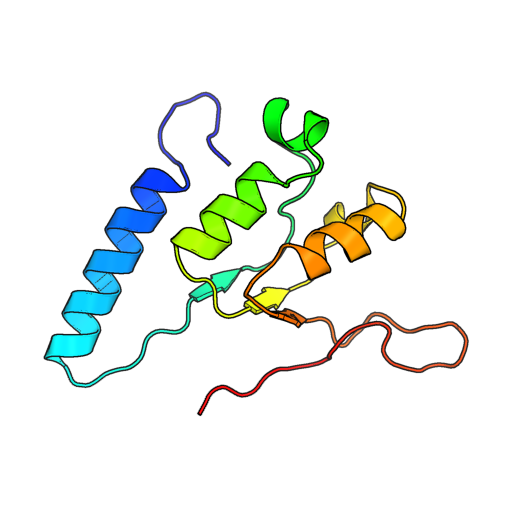5.587 1.00 96.38 108 TYR A O 1
ATOM 838 N N . ILE A 1 109 ? -10.138 -6.355 -4.327 1.00 95.44 109 ILE A N 1
ATOM 839 C CA . ILE A 1 109 ? -10.358 -7.139 -3.107 1.00 95.44 109 ILE A CA 1
ATOM 840 C C . ILE A 1 109 ? -11.742 -6.862 -2.531 1.00 95.44 109 ILE A C 1
ATOM 842 O O . ILE A 1 109 ? -12.296 -5.782 -2.709 1.00 95.44 109 ILE A O 1
ATOM 846 N N . THR A 1 110 ? -12.269 -7.836 -1.800 1.00 93.31 110 THR A N 1
ATOM 847 C CA . THR A 1 110 ? -13.436 -7.670 -0.933 1.00 93.31 110 THR A CA 1
ATOM 848 C C . THR A 1 110 ? -13.000 -7.875 0.512 1.00 93.31 110 THR A C 1
ATOM 850 O O . THR A 1 110 ? -12.202 -8.770 0.810 1.00 93.31 110 THR A O 1
ATOM 853 N N . ARG A 1 111 ? -13.517 -7.046 1.415 1.00 83.62 111 ARG A N 1
ATOM 854 C CA . ARG A 1 111 ? -13.395 -7.214 2.865 1.00 83.62 111 ARG A CA 1
ATOM 855 C C . ARG A 1 111 ? -14.810 -7.333 3.410 1.00 83.62 111 ARG A C 1
ATOM 857 O O . ARG A 1 111 ? -15.655 -6.512 3.060 1.00 83.62 111 ARG A O 1
ATOM 864 N N . ILE A 1 112 ? -15.047 -8.409 4.150 1.00 70.38 112 ILE A N 1
ATOM 865 C CA . ILE A 1 112 ? -16.329 -8.767 4.763 1.00 70.38 112 ILE A CA 1
ATOM 866 C C . ILE A 1 112 ? -16.172 -8.631 6.269 1.00 70.38 112 ILE A C 1
ATOM 868 O O . ILE A 1 112 ? -15.062 -8.971 6.745 1.00 70.38 112 ILE A O 1
#

Secondary structure (DSSP, 8-state):
---TTS---HHHHHHHHHHHHHHHHHTT-----EE-S--SSSSHHHHHTTTHHHHHHHHHHT--EEE--SGGGSS-HHHHHHHHHH-SSEEE-SS-B-TTS-BSSB------

Nearest PDB structures (foldseek):
  1oie-assembly1_A  TM=9.611E-01  e=3.759E-11  Escherichia coli
  1hp1-assembly1_A  TM=9.639E-01  e=4.585E-11  Escherichia coli
  1ush-assembly1_A  TM=9.512E-01  e=5.975E-11  Escherichia coli K-12
  2ush-assembly2_B  TM=9.549E-01  e=7.288E-11  Escherichia coli K-12
  1oi8-assembly1_A  TM=9.442E-01  e=1.613E-10  Escherichia coli

Foldseek 3Di:
DDDPVRPDDLVVVLVVLVVVCVVCVVVVHDDAAEAAAPLADDDPVCPVVLSLVVQVSCVVSPHAEYEHDPRCVVDPVVSNVVSCVSHPHAYADDPDADPVRHHPGHHDDDDD

Radius of gyration: 15.41 Å; Cα contacts (8 Å, |Δi|>4): 144; chains: 1; bounding box: 39×34×42 Å

Solvent-accessible surface area (backbone atoms only — not comparable to full-atom values): 6728 Å² total; per-residue (Å²): 125,57,55,100,82,70,84,53,37,72,68,62,50,36,54,52,53,50,51,54,50,53,54,30,54,78,67,80,47,86,83,86,44,73,44,81,40,52,77,34,81,80,51,70,70,38,54,76,52,72,26,47,68,56,42,56,50,41,48,72,62,53,45,56,33,30,34,71,32,75,42,55,62,77,51,64,69,67,56,46,54,49,49,56,69,69,35,81,41,46,64,28,34,67,84,51,57,42,99,86,70,45,64,69,44,47,57,74,86,85,87,132

Sequence (112 aa):
MANIDGHYGLAQQSTLVNQIRAEAKLSNSHVLLLSAGDINTGAPESNIFNAEPDIKAMNKIGYDAMAIGNHEFDKPQSVLREQQKLAKFEFVNANIKTTDGKHAFRPYITRI

pLDDT: mean 91.81, std 11.57, range [44.66, 98.38]

Mean predicted aligned error: 4.5 Å